Protein AF-A0AAE1B9M9-F1 (afdb_monomer_lite)

InterPro domains:
  IPR018247 EF-Hand 1, calcium-binding site [PS00018] (52-64)

Organism: NCBI:txid231223

Foldseek 3Di:
DDDDDDDDDDDDDPPPDPPPPDDDPPDDPDPPPDDDPVRVVVVLVVVCVQQPPPPPSDHDPVSVVVSVVVVVDPPDPDPDDDDD

Radius of gyration: 24.71 Å; chains: 1; bounding box: 74×50×45 Å

Structure (mmCIF, N/CA/C/O backbone):
data_AF-A0AAE1B9M9-F1
#
_entry.id   AF-A0AAE1B9M9-F1
#
loop_
_atom_site.group_PDB
_atom_site.id
_atom_site.type_symbol
_atom_site.label_atom_id
_atom_site.label_alt_id
_atom_site.label_comp_id
_atom_site.label_asym_id
_atom_site.label_entity_id
_atom_site.label_seq_id
_atom_site.pdbx_PDB_ins_code
_atom_site.Cartn_x
_atom_site.Cartn_y
_atom_site.Cartn_z
_atom_site.occupancy
_atom_site.B_iso_or_equiv
_atom_site.auth_seq_id
_atom_site.auth_comp_id
_atom_site.auth_asym_id
_atom_site.auth_atom_id
_atom_site.pdbx_PDB_model_num
ATOM 1 N N . MET A 1 1 ? -55.237 5.320 -12.611 1.00 43.03 1 MET A N 1
ATOM 2 C CA . MET A 1 1 ? -54.673 4.706 -11.390 1.00 43.03 1 MET A CA 1
ATOM 3 C C . MET A 1 1 ? -53.984 3.418 -11.800 1.00 43.03 1 MET A C 1
ATOM 5 O O . MET A 1 1 ? -54.674 2.473 -12.149 1.00 43.03 1 MET A O 1
ATOM 9 N N . SER A 1 2 ? -52.652 3.414 -11.867 1.00 46.53 2 SER A N 1
ATOM 10 C CA . SER A 1 2 ? -51.878 2.248 -12.304 1.00 46.53 2 SER A CA 1
ATOM 11 C C . SER A 1 2 ? -51.187 1.626 -11.095 1.00 46.53 2 SER A C 1
ATOM 13 O O . SER A 1 2 ? -50.403 2.291 -10.422 1.00 46.53 2 SER A O 1
ATOM 15 N N . LYS A 1 3 ? -51.531 0.372 -10.800 1.00 53.78 3 LYS A N 1
ATOM 16 C CA . LYS A 1 3 ? -50.844 -0.505 -9.851 1.00 53.78 3 LYS A CA 1
ATOM 17 C C . LYS A 1 3 ? -50.334 -1.697 -10.654 1.00 53.78 3 LYS A C 1
ATOM 19 O O . LYS A 1 3 ? -51.146 -2.502 -11.085 1.00 53.78 3 LYS A O 1
ATOM 24 N N . PHE A 1 4 ? -49.022 -1.822 -10.804 1.00 53.03 4 PHE A N 1
ATOM 25 C CA . PHE A 1 4 ? -48.358 -3.108 -11.004 1.00 53.03 4 PHE A CA 1
ATOM 26 C C . PHE A 1 4 ? -47.041 -3.067 -10.236 1.00 53.03 4 PHE A C 1
ATOM 28 O O . PHE A 1 4 ? -46.075 -2.424 -10.634 1.00 53.03 4 PHE A O 1
ATOM 35 N N . ILE A 1 5 ? -47.059 -3.721 -9.081 1.00 55.75 5 ILE A N 1
ATOM 36 C CA . ILE A 1 5 ? -45.867 -4.178 -8.380 1.00 55.75 5 ILE A CA 1
ATOM 37 C C . ILE A 1 5 ? -45.481 -5.488 -9.061 1.00 55.75 5 ILE A C 1
ATOM 39 O O . ILE A 1 5 ? -46.307 -6.391 -9.083 1.00 55.75 5 ILE A O 1
ATOM 43 N N . PHE A 1 6 ? -44.254 -5.604 -9.563 1.00 50.91 6 PHE A N 1
ATOM 44 C CA . PHE A 1 6 ? -43.537 -6.879 -9.622 1.00 50.91 6 PHE A CA 1
ATOM 45 C C . PHE A 1 6 ? -42.038 -6.608 -9.468 1.00 50.91 6 PHE A C 1
ATOM 47 O O . PHE A 1 6 ? -41.343 -6.226 -10.405 1.00 50.91 6 PHE A O 1
ATOM 54 N N . LEU A 1 7 ? -41.562 -6.801 -8.234 1.00 47.88 7 LEU A N 1
ATOM 55 C CA . LEU A 1 7 ? -40.214 -7.288 -7.961 1.00 47.88 7 LEU A CA 1
ATOM 56 C C . LEU A 1 7 ? -39.977 -8.538 -8.818 1.00 47.88 7 LEU A C 1
ATOM 58 O O . LEU A 1 7 ? -40.791 -9.454 -8.731 1.00 47.88 7 LEU A O 1
ATOM 62 N N . SER A 1 8 ? -38.869 -8.619 -9.558 1.00 47.91 8 SER A N 1
ATOM 63 C CA . SER A 1 8 ? -38.200 -9.899 -9.842 1.00 47.9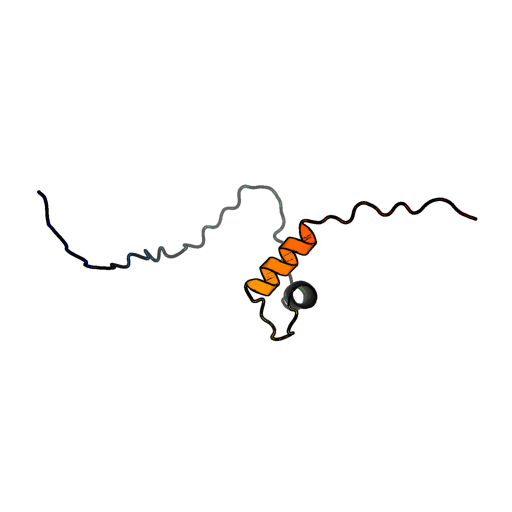1 8 SER A CA 1
ATOM 64 C C . SER A 1 8 ? -36.877 -9.705 -10.593 1.00 47.91 8 SER A C 1
ATOM 66 O O . SER A 1 8 ? -36.857 -9.064 -11.638 1.00 47.91 8 SER A O 1
ATOM 68 N N . LEU A 1 9 ? -35.823 -10.353 -10.075 1.00 52.38 9 LEU A N 1
ATOM 69 C CA . LEU A 1 9 ? -34.629 -10.854 -10.782 1.00 52.38 9 LEU A CA 1
ATOM 70 C C . LEU A 1 9 ? -33.737 -9.803 -11.470 1.00 52.38 9 LEU A C 1
ATOM 72 O O . LEU A 1 9 ? -34.001 -9.347 -12.573 1.00 52.38 9 LEU A O 1
ATOM 76 N N . ILE A 1 10 ? -32.602 -9.391 -10.894 1.00 56.22 10 ILE A N 1
ATOM 77 C CA . ILE A 1 10 ? -31.402 -10.220 -10.640 1.00 56.22 10 ILE A CA 1
ATOM 78 C C . ILE A 1 10 ? -31.239 -11.337 -11.679 1.00 56.22 10 ILE A C 1
ATOM 80 O O . ILE A 1 10 ? -31.543 -12.496 -11.429 1.00 56.22 10 ILE A O 1
ATOM 84 N N . GLN A 1 11 ? -30.706 -10.972 -12.837 1.00 54.00 11 GLN A N 1
ATOM 85 C CA . GLN A 1 11 ? -29.872 -11.842 -13.667 1.00 54.00 11 GLN A CA 1
ATOM 86 C C . GLN A 1 11 ? -28.698 -10.959 -14.107 1.00 54.00 11 GLN A C 1
ATOM 88 O O . GLN A 1 11 ? -28.806 -10.160 -15.031 1.00 54.00 11 GLN A O 1
ATOM 93 N N . GLN A 1 12 ? -27.641 -10.854 -13.298 1.00 56.12 12 GLN A N 1
ATOM 94 C CA . GLN A 1 12 ? -26.438 -11.669 -13.498 1.00 56.12 12 GLN A CA 1
ATOM 95 C C . GLN A 1 12 ? -26.149 -11.914 -14.985 1.00 56.12 12 GLN A C 1
ATOM 97 O O . GLN A 1 12 ? -26.355 -12.993 -15.526 1.00 56.12 12 GLN A O 1
ATOM 102 N N . LYS A 1 13 ? -25.623 -10.887 -15.648 1.00 51.84 13 LYS A N 1
ATOM 103 C CA . LYS A 1 13 ? -24.804 -11.062 -16.846 1.00 51.84 13 LYS A CA 1
ATOM 104 C C . LYS A 1 13 ? -23.493 -10.316 -16.642 1.00 51.84 13 LYS A C 1
ATOM 106 O O . LYS A 1 13 ? -23.189 -9.336 -17.312 1.00 51.84 13 LYS A O 1
ATOM 111 N N . ILE A 1 14 ? -22.711 -10.810 -15.680 1.00 50.31 14 ILE A N 1
ATOM 112 C CA . ILE A 1 14 ? -21.257 -10.660 -15.726 1.00 50.31 14 ILE A CA 1
ATOM 113 C C . ILE A 1 14 ? -20.844 -11.491 -16.936 1.00 50.31 14 ILE A C 1
ATOM 115 O O . ILE A 1 14 ? -20.650 -12.701 -16.856 1.00 50.31 14 ILE A O 1
ATOM 119 N N . VAL A 1 15 ? -20.837 -10.850 -18.101 1.00 53.09 15 VAL A N 1
ATOM 120 C CA . VAL A 1 15 ? -20.179 -11.397 -19.275 1.00 53.09 15 VAL A CA 1
ATOM 121 C C . VAL A 1 15 ? -18.700 -11.403 -18.917 1.00 53.09 15 VAL A C 1
ATOM 123 O O . VAL A 1 15 ? -18.013 -10.392 -19.027 1.00 53.09 15 VAL A O 1
ATOM 126 N N . LEU A 1 16 ? -18.245 -12.549 -18.414 1.00 51.69 16 LEU A N 1
ATOM 127 C CA . LEU A 1 16 ? -16.850 -12.953 -18.415 1.00 51.69 16 LEU A CA 1
ATOM 128 C C . LEU A 1 16 ? -16.423 -13.025 -19.883 1.00 51.69 16 LEU A C 1
ATOM 130 O O . LEU A 1 16 ? -16.473 -14.081 -20.512 1.00 51.69 16 LEU A O 1
ATOM 134 N N . THR A 1 17 ? -16.063 -11.884 -20.465 1.00 60.06 17 THR A N 1
ATOM 135 C CA . THR A 1 17 ? -15.218 -11.891 -21.649 1.00 60.06 17 THR A CA 1
ATOM 136 C C . THR A 1 17 ? -13.856 -12.405 -21.194 1.00 60.06 17 THR A C 1
ATOM 138 O O . THR A 1 17 ? -13.262 -11.828 -20.276 1.00 60.06 17 THR A O 1
ATOM 141 N N . PRO A 1 18 ? -13.330 -13.491 -21.784 1.00 48.75 18 PRO A N 1
ATOM 142 C CA . PRO A 1 18 ? -11.935 -13.817 -21.582 1.00 48.75 18 PRO A CA 1
ATOM 143 C C . PRO A 1 18 ? -11.148 -12.613 -22.098 1.00 48.75 18 PRO A C 1
ATOM 145 O O . PRO A 1 18 ? -11.258 -12.254 -23.271 1.00 48.75 18 PRO A O 1
ATOM 148 N N . ARG A 1 19 ? -10.397 -11.947 -21.212 1.00 49.41 19 ARG A N 1
ATOM 149 C CA . ARG A 1 19 ? -9.333 -11.027 -21.613 1.00 49.41 19 ARG A CA 1
ATOM 150 C C . ARG A 1 19 ? -8.320 -11.867 -22.382 1.00 49.41 19 ARG A C 1
ATOM 152 O O . ARG A 1 19 ? -7.371 -12.396 -21.817 1.00 49.41 19 ARG A O 1
ATOM 159 N N . SER A 1 20 ? -8.577 -12.028 -23.673 1.00 46.88 20 SER A N 1
ATOM 160 C CA . SER A 1 20 ? -7.577 -12.373 -24.659 1.00 46.88 20 SER A CA 1
ATOM 161 C C . SER A 1 20 ? -6.420 -11.411 -24.442 1.00 46.88 20 SER A C 1
ATOM 163 O O . SER A 1 20 ? -6.574 -10.199 -24.615 1.00 46.88 20 SER A O 1
ATOM 165 N N . CYS A 1 21 ? -5.295 -11.955 -23.995 1.00 45.16 21 CYS A N 1
ATOM 166 C CA . CYS A 1 21 ? -4.006 -11.299 -24.041 1.00 45.16 21 CYS A CA 1
ATOM 167 C C . CYS A 1 21 ? -3.810 -10.781 -25.472 1.00 45.16 21 CYS A C 1
ATOM 169 O O . CYS A 1 21 ? -3.614 -11.572 -26.391 1.00 45.16 21 CYS A O 1
ATOM 171 N N . LEU A 1 22 ? -3.948 -9.471 -25.669 1.00 54.03 22 LEU A N 1
ATOM 172 C CA . LEU A 1 22 ? -3.610 -8.808 -26.922 1.00 54.03 22 LEU A CA 1
ATOM 173 C C . LEU A 1 22 ? -2.162 -8.325 -26.805 1.00 54.03 22 LEU A C 1
ATOM 175 O O . LEU A 1 22 ? -1.890 -7.479 -25.950 1.00 54.03 22 LEU A O 1
ATOM 179 N N . PRO A 1 23 ? -1.234 -8.827 -27.633 1.00 67.75 23 PRO A N 1
ATOM 180 C CA . PRO A 1 23 ? 0.015 -8.142 -27.888 1.00 67.75 23 PRO A CA 1
ATOM 181 C C . PRO A 1 23 ? -0.231 -7.144 -29.026 1.00 67.75 23 PRO A C 1
ATOM 183 O O . PRO A 1 23 ? -0.613 -7.551 -30.113 1.00 67.75 23 PRO A O 1
ATOM 186 N N . ASP A 1 24 ? -0.094 -5.848 -28.756 1.00 53.19 24 ASP A N 1
ATOM 187 C CA . ASP A 1 24 ? 0.563 -4.874 -29.643 1.00 53.19 24 ASP A CA 1
ATOM 188 C C . ASP A 1 24 ? 0.449 -3.485 -29.007 1.00 53.19 24 ASP A C 1
ATOM 190 O O . ASP A 1 24 ? -0.497 -2.717 -29.203 1.00 53.19 24 ASP A O 1
ATOM 194 N N . ASP A 1 25 ? 1.452 -3.192 -28.186 1.00 55.00 25 ASP A N 1
ATOM 195 C CA . ASP A 1 25 ? 1.780 -1.853 -27.739 1.00 55.00 25 ASP A CA 1
ATOM 196 C C . ASP A 1 25 ? 2.388 -1.081 -28.924 1.00 55.00 25 ASP A C 1
ATOM 198 O O . ASP A 1 25 ? 3.508 -1.339 -29.367 1.00 55.00 25 ASP A O 1
ATOM 202 N N . LYS A 1 26 ? 1.624 -0.135 -29.473 1.00 59.94 26 LYS A N 1
ATOM 203 C CA . LYS A 1 26 ? 2.098 0.860 -30.449 1.00 59.94 26 LYS A CA 1
ATOM 204 C C . LYS A 1 26 ? 2.211 2.244 -29.804 1.00 59.94 26 LYS A C 1
ATOM 206 O O . LYS A 1 26 ? 1.883 3.245 -30.442 1.00 59.94 26 LYS A O 1
ATOM 211 N N . ARG A 1 27 ? 2.646 2.347 -28.544 1.00 58.88 27 ARG A N 1
ATOM 212 C CA . ARG A 1 27 ? 2.960 3.637 -27.918 1.00 58.88 27 ARG A CA 1
ATOM 213 C C . ARG A 1 27 ? 4.314 3.601 -27.222 1.00 58.88 27 ARG A C 1
ATOM 215 O O . ARG A 1 27 ? 4.416 3.474 -26.014 1.00 58.88 27 ARG A O 1
ATOM 222 N N . VAL A 1 28 ? 5.311 3.968 -28.032 1.00 55.72 28 VAL A 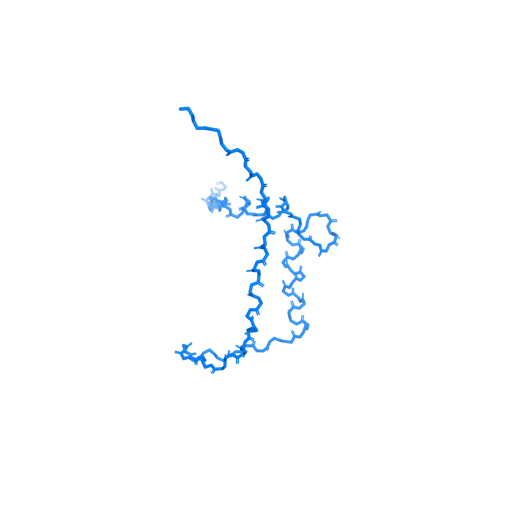N 1
ATOM 223 C CA . VAL A 1 28 ? 6.609 4.521 -27.616 1.00 55.72 28 VAL A CA 1
ATOM 224 C C . VAL A 1 28 ? 7.544 3.467 -27.024 1.00 55.72 28 VAL A C 1
ATOM 226 O O . VAL A 1 28 ? 7.125 2.569 -26.316 1.00 55.72 28 VAL A O 1
ATOM 229 N N . GLY A 1 29 ? 8.836 3.563 -27.341 1.00 54.00 29 GLY A N 1
ATOM 230 C CA . GLY A 1 29 ? 9.899 2.691 -26.838 1.00 54.00 29 GLY A CA 1
ATOM 231 C C . GLY A 1 29 ? 10.117 2.772 -25.322 1.00 54.00 29 GLY A C 1
ATOM 232 O O . GLY A 1 29 ? 11.212 3.097 -24.872 1.00 54.00 29 GLY A O 1
ATOM 233 N N . ALA A 1 30 ? 9.101 2.459 -24.526 1.00 60.53 30 ALA A N 1
ATOM 234 C CA . ALA A 1 30 ? 9.241 2.079 -23.141 1.00 60.53 30 ALA A CA 1
ATOM 235 C C . ALA A 1 30 ? 9.651 0.607 -23.136 1.00 60.53 30 ALA A C 1
ATOM 237 O O . ALA A 1 30 ? 8.837 -0.294 -23.320 1.00 60.53 30 ALA A O 1
ATOM 238 N N . ARG A 1 31 ? 10.946 0.346 -22.945 1.00 67.06 31 ARG A N 1
ATOM 239 C CA . ARG A 1 31 ? 11.374 -0.973 -22.475 1.00 67.06 31 ARG A CA 1
ATOM 240 C C . ARG A 1 31 ? 10.543 -1.272 -21.231 1.00 67.06 31 ARG A C 1
ATOM 242 O O . ARG A 1 31 ? 10.692 -0.556 -20.241 1.00 67.06 31 ARG A O 1
ATOM 249 N N . ALA A 1 32 ? 9.658 -2.265 -21.297 1.00 70.19 32 ALA A N 1
ATOM 250 C CA . ALA A 1 32 ? 8.939 -2.734 -20.124 1.00 70.19 32 ALA A CA 1
ATOM 251 C C . ALA A 1 32 ? 9.996 -3.066 -19.065 1.00 70.19 32 ALA A C 1
ATOM 253 O O . ALA A 1 32 ? 10.827 -3.954 -19.267 1.00 70.19 32 ALA A O 1
ATOM 254 N N . ARG A 1 33 ? 10.049 -2.269 -17.992 1.00 77.44 33 ARG A N 1
ATOM 255 C CA . ARG A 1 33 ? 10.949 -2.547 -16.877 1.00 77.44 33 ARG A CA 1
ATOM 256 C C . ARG A 1 33 ? 10.436 -3.818 -16.227 1.00 77.44 33 ARG A C 1
ATOM 258 O O . ARG A 1 33 ? 9.357 -3.827 -15.644 1.00 77.44 33 ARG A O 1
ATOM 265 N N . VAL A 1 34 ? 11.193 -4.894 -16.399 1.00 82.94 34 VAL A N 1
ATOM 266 C CA . VAL A 1 34 ? 10.966 -6.134 -15.670 1.00 82.94 34 VAL A CA 1
ATOM 267 C C . VAL A 1 34 ? 11.538 -5.910 -14.284 1.00 82.94 34 VAL A C 1
ATOM 269 O O . VAL A 1 34 ? 12.749 -5.761 -14.135 1.00 82.94 34 VAL A O 1
ATOM 272 N N . TYR A 1 35 ? 10.653 -5.822 -13.301 1.00 85.31 35 TYR A N 1
ATOM 273 C CA . TYR A 1 35 ? 11.032 -5.785 -11.900 1.00 85.31 35 TYR A CA 1
ATOM 274 C C . TYR A 1 35 ? 11.188 -7.217 -11.405 1.00 85.31 35 TYR A C 1
ATOM 276 O O . TYR A 1 35 ? 10.388 -8.094 -11.739 1.00 85.31 35 TYR A O 1
ATOM 284 N N . SER A 1 36 ? 12.230 -7.455 -10.621 1.00 92.69 36 SER A N 1
ATOM 285 C CA . SER A 1 36 ? 12.337 -8.682 -9.846 1.00 92.69 36 SER A CA 1
ATOM 286 C C . SER A 1 36 ? 11.238 -8.737 -8.784 1.00 92.69 36 SER A C 1
ATOM 288 O O . SER A 1 36 ? 10.710 -7.713 -8.349 1.00 92.69 36 SER A O 1
ATOM 290 N N . ASP A 1 37 ? 10.912 -9.947 -8.345 1.00 89.25 37 ASP A N 1
ATOM 291 C CA . ASP A 1 37 ? 9.931 -10.172 -7.281 1.00 89.25 37 ASP A CA 1
ATOM 292 C C . ASP A 1 37 ? 10.296 -9.426 -5.987 1.00 89.25 37 ASP A C 1
ATOM 294 O O . ASP A 1 37 ? 9.456 -8.789 -5.353 1.00 89.25 37 ASP A O 1
ATOM 298 N N . ASN A 1 38 ? 11.591 -9.400 -5.660 1.00 91.06 38 ASN A N 1
ATOM 299 C CA . ASN A 1 38 ? 12.121 -8.654 -4.523 1.00 91.06 38 ASN A CA 1
ATOM 300 C C . ASN A 1 38 ? 11.928 -7.137 -4.676 1.00 91.06 38 ASN A C 1
ATOM 302 O O . ASN A 1 38 ? 11.567 -6.461 -3.717 1.00 91.06 38 ASN A O 1
ATOM 306 N N . GLU A 1 39 ? 12.140 -6.590 -5.876 1.00 89.38 39 GLU A N 1
ATOM 307 C CA . GLU A 1 39 ? 11.869 -5.173 -6.126 1.00 89.38 39 GLU A CA 1
ATOM 308 C C . GLU A 1 39 ? 10.377 -4.889 -5.978 1.00 89.38 39 GLU A C 1
ATOM 310 O O . GLU A 1 39 ? 10.017 -4.002 -5.222 1.00 89.38 39 GLU A O 1
ATOM 315 N N . MET A 1 40 ? 9.489 -5.664 -6.601 1.00 88.31 40 MET A N 1
ATOM 316 C CA . MET A 1 40 ? 8.045 -5.454 -6.427 1.00 88.31 40 MET A CA 1
ATOM 317 C C . MET A 1 40 ? 7.630 -5.521 -4.953 1.00 88.31 40 MET A C 1
ATOM 319 O O . MET A 1 40 ? 6.883 -4.657 -4.495 1.00 88.31 40 MET A O 1
ATOM 323 N N . SER A 1 41 ? 8.185 -6.472 -4.200 1.00 90.44 41 SER A N 1
ATOM 324 C CA . SER A 1 41 ? 7.936 -6.615 -2.764 1.00 90.44 41 SER A CA 1
ATOM 325 C C . SER A 1 41 ? 8.338 -5.364 -1.986 1.00 90.44 41 SER A C 1
ATOM 327 O O . SER A 1 41 ? 7.545 -4.867 -1.202 1.00 90.44 41 SER A O 1
ATOM 329 N N . GLN A 1 42 ? 9.511 -4.781 -2.252 1.00 90.56 42 GLN A N 1
ATOM 330 C CA . GLN A 1 42 ? 9.960 -3.557 -1.570 1.00 90.56 42 GLN A CA 1
ATOM 331 C C . GLN A 1 42 ? 9.047 -2.356 -1.828 1.00 90.56 42 GLN A C 1
ATOM 333 O O . GLN A 1 42 ? 8.839 -1.531 -0.941 1.00 90.56 42 GLN A O 1
ATOM 338 N N . TRP A 1 43 ? 8.506 -2.239 -3.041 1.00 87.69 43 TRP A N 1
ATOM 339 C CA . TRP A 1 43 ? 7.595 -1.146 -3.381 1.00 87.69 43 TRP A CA 1
ATOM 340 C C . TRP A 1 43 ? 6.232 -1.324 -2.714 1.00 87.69 43 TRP A C 1
ATOM 342 O O . TRP A 1 43 ? 5.649 -0.344 -2.251 1.00 87.69 43 TRP A O 1
ATOM 352 N N . ILE A 1 44 ? 5.742 -2.563 -2.653 1.00 87.62 44 ILE A N 1
ATOM 353 C CA . ILE A 1 44 ? 4.500 -2.902 -1.953 1.00 87.62 44 ILE A CA 1
ATOM 354 C C . ILE A 1 44 ? 4.673 -2.671 -0.450 1.00 87.62 44 ILE A C 1
ATOM 356 O O . ILE A 1 44 ? 3.853 -1.976 0.139 1.00 87.62 44 ILE A O 1
ATOM 360 N N . GLU A 1 45 ? 5.766 -3.160 0.140 1.00 88.69 45 GLU A N 1
ATOM 361 C CA . GLU A 1 45 ? 6.113 -2.957 1.549 1.00 88.69 45 GLU A CA 1
ATOM 362 C C . GLU A 1 45 ? 6.115 -1.463 1.886 1.00 88.69 45 GLU A C 1
ATOM 364 O O . GLU A 1 45 ? 5.394 -1.034 2.778 1.00 88.69 45 GLU A O 1
ATOM 369 N N . ALA A 1 46 ? 6.837 -0.646 1.109 1.00 86.94 46 ALA A N 1
ATOM 370 C CA . ALA A 1 46 ? 6.924 0.796 1.331 1.00 86.94 46 ALA A CA 1
ATOM 371 C C . ALA A 1 46 ? 5.559 1.503 1.249 1.00 86.94 46 ALA A C 1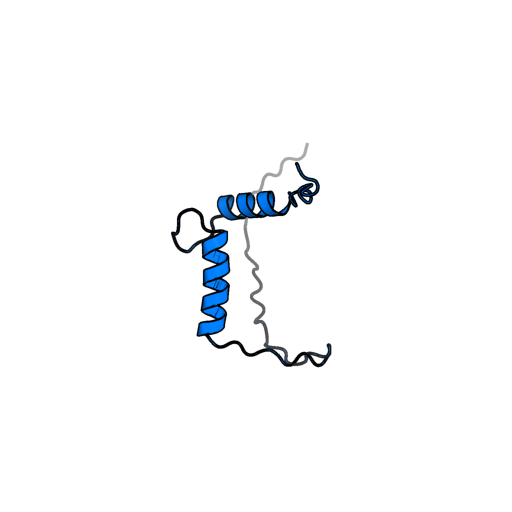
ATOM 373 O O . ALA A 1 46 ? 5.304 2.455 1.995 1.00 86.94 46 ALA A O 1
ATOM 374 N N . ALA A 1 47 ? 4.683 1.055 0.347 1.00 85.19 47 ALA A N 1
ATOM 375 C CA . ALA A 1 47 ? 3.327 1.580 0.240 1.00 85.19 47 ALA A CA 1
ATOM 376 C C . ALA A 1 47 ? 2.484 1.194 1.464 1.00 85.19 47 ALA A C 1
ATOM 378 O O . ALA A 1 47 ? 1.853 2.069 2.058 1.00 85.19 47 ALA A O 1
ATOM 379 N N . LEU A 1 48 ? 2.535 -0.076 1.874 1.00 86.56 48 LEU A N 1
ATOM 380 C CA . LEU A 1 48 ? 1.816 -0.584 3.040 1.00 86.56 48 LEU A CA 1
ATOM 381 C C . LEU A 1 48 ? 2.287 0.101 4.324 1.00 86.56 48 LEU A C 1
ATOM 383 O O . LEU A 1 48 ? 1.460 0.678 5.011 1.00 86.56 48 LEU A O 1
ATOM 387 N N . THR A 1 49 ? 3.597 0.199 4.587 1.00 85.19 49 THR A N 1
ATOM 388 C CA . THR A 1 49 ? 4.120 0.844 5.815 1.00 85.19 49 THR A CA 1
ATOM 389 C C . THR A 1 49 ? 3.660 2.299 5.973 1.00 85.19 49 THR A C 1
ATOM 391 O O . THR A 1 49 ? 3.675 2.858 7.068 1.00 85.19 49 THR A O 1
ATOM 394 N N . THR A 1 50 ? 3.313 2.956 4.865 1.00 82.25 50 THR A N 1
ATOM 395 C CA . THR A 1 50 ? 2.908 4.364 4.866 1.00 82.25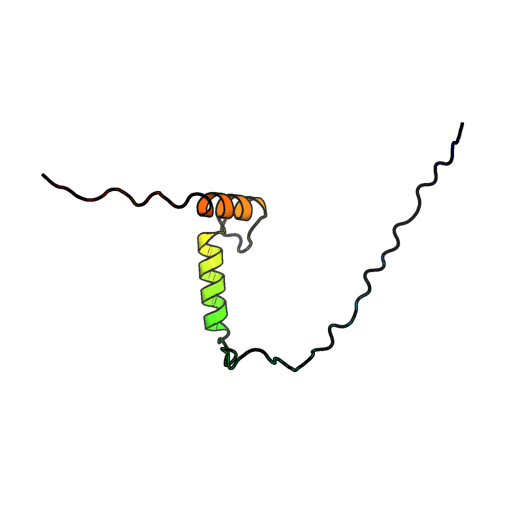 50 THR A CA 1
ATOM 396 C C . THR A 1 50 ? 1.398 4.548 5.045 1.00 82.25 50 THR A C 1
ATOM 398 O O . THR A 1 50 ? 0.971 5.607 5.520 1.00 82.25 50 THR A O 1
ATOM 401 N N . GLU A 1 51 ? 0.593 3.577 4.612 1.00 84.38 51 GLU A N 1
ATOM 402 C CA . GLU A 1 51 ? -0.867 3.698 4.502 1.00 84.38 51 GLU A CA 1
ATOM 403 C C . GLU A 1 51 ? -1.632 2.793 5.476 1.00 84.38 51 GLU A C 1
ATOM 405 O O . GLU A 1 51 ? -2.677 3.219 5.965 1.00 84.38 51 GLU A O 1
ATOM 410 N N . ASP A 1 52 ? -1.097 1.613 5.783 1.00 88.31 52 ASP A N 1
ATOM 411 C CA . ASP A 1 52 ? -1.609 0.680 6.785 1.00 88.31 52 ASP A CA 1
ATOM 412 C C . ASP A 1 52 ? -1.301 1.228 8.193 1.00 88.31 52 ASP A C 1
ATOM 414 O O . ASP A 1 52 ? -0.146 1.490 8.547 1.00 88.31 52 ASP A O 1
ATOM 418 N N . GLN A 1 53 ? -2.344 1.487 8.985 1.00 85.50 53 GLN A N 1
ATOM 419 C CA . GLN A 1 53 ? -2.209 2.051 10.331 1.00 85.50 53 GLN A CA 1
ATOM 420 C C . GLN A 1 53 ? -2.246 0.975 11.410 1.00 85.50 53 GLN A C 1
ATOM 422 O O . GLN A 1 53 ? -1.724 1.195 12.510 1.00 85.50 53 GLN A O 1
ATOM 427 N N . ASN A 1 54 ? -2.885 -0.159 11.126 1.00 89.12 54 ASN A N 1
ATOM 428 C CA . ASN A 1 54 ? -3.069 -1.248 12.076 1.00 89.12 54 ASN A CA 1
ATOM 429 C C . ASN A 1 54 ? -2.024 -2.374 11.902 1.00 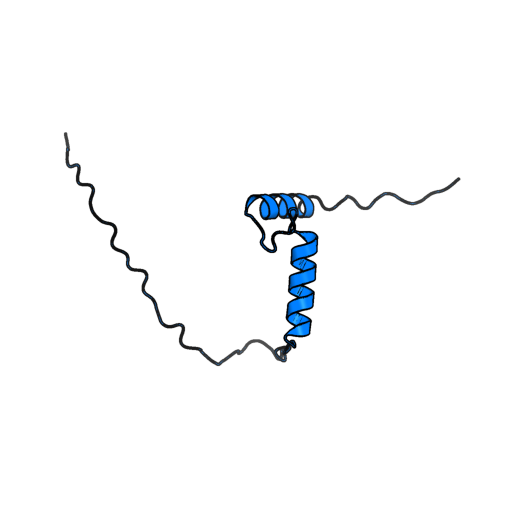89.12 54 ASN A C 1
ATOM 431 O O . ASN A 1 54 ? -1.894 -3.215 12.794 1.00 89.12 54 ASN A O 1
ATOM 435 N N . ASN A 1 55 ? -1.219 -2.315 10.836 1.00 85.56 55 ASN A N 1
ATOM 436 C CA . ASN A 1 55 ? -0.201 -3.284 10.432 1.00 85.56 55 ASN A CA 1
ATOM 437 C C . ASN A 1 55 ? -0.755 -4.706 10.275 1.00 85.56 55 ASN A C 1
ATOM 439 O O . ASN A 1 55 ? -0.081 -5.681 10.625 1.00 85.56 55 ASN A O 1
ATOM 443 N N . ASP A 1 56 ? -1.991 -4.838 9.794 1.00 90.00 56 ASP A N 1
ATOM 444 C CA . ASP A 1 56 ? -2.591 -6.138 9.495 1.00 90.00 56 ASP A CA 1
ATOM 445 C C . ASP A 1 56 ? -2.212 -6.667 8.097 1.00 90.00 56 ASP A C 1
ATOM 447 O O . ASP A 1 56 ? -2.511 -7.822 7.768 1.00 90.00 56 ASP A O 1
ATOM 451 N N . GLY A 1 57 ? -1.487 -5.859 7.311 1.00 86.25 57 GLY A N 1
ATOM 452 C CA . GLY A 1 57 ? -1.026 -6.191 5.966 1.00 86.25 57 GLY A CA 1
ATOM 453 C C . GLY A 1 57 ? -2.061 -5.909 4.877 1.00 86.25 57 GLY A C 1
ATOM 454 O O . GLY A 1 57 ? -1.828 -6.242 3.710 1.00 86.25 57 GLY A O 1
ATOM 455 N N . TYR A 1 58 ? -3.189 -5.300 5.231 1.00 87.00 58 TYR A N 1
ATOM 456 C CA . TYR A 1 58 ? -4.226 -4.839 4.326 1.00 87.00 58 TYR A CA 1
ATOM 457 C C . TYR A 1 58 ? -4.410 -3.326 4.474 1.00 87.00 58 TYR A C 1
ATOM 459 O O . TYR A 1 58 ? -3.952 -2.699 5.416 1.00 87.00 58 TYR A O 1
ATOM 467 N N . ILE A 1 59 ? -5.050 -2.714 3.477 1.00 88.81 59 ILE A N 1
ATOM 468 C CA . ILE A 1 59 ? -5.470 -1.314 3.563 1.00 88.81 59 ILE A CA 1
ATOM 469 C C . ILE A 1 59 ? -6.989 -1.315 3.569 1.00 88.81 59 ILE A C 1
ATOM 471 O O . ILE A 1 59 ? -7.632 -1.588 2.546 1.00 88.81 59 ILE A O 1
ATOM 475 N N . GLU A 1 60 ? -7.572 -1.004 4.717 1.00 90.38 60 GLU A N 1
ATOM 476 C CA . GLU A 1 60 ? -9.007 -0.838 4.843 1.00 90.38 60 GLU A CA 1
ATOM 477 C C . GLU A 1 60 ? -9.474 0.482 4.210 1.00 90.38 60 GLU A C 1
ATOM 479 O O . GLU A 1 60 ? -8.737 1.457 4.030 1.00 90.38 60 GLU A O 1
ATOM 484 N N . TYR A 1 61 ? -10.760 0.544 3.857 1.00 86.19 61 TYR A N 1
ATOM 485 C CA . TYR A 1 61 ? -11.325 1.709 3.168 1.00 86.19 61 TYR A CA 1
ATOM 486 C C . TYR A 1 61 ? -11.151 3.016 3.959 1.00 86.19 61 TYR A C 1
ATOM 488 O O . TYR A 1 61 ? -10.921 4.078 3.377 1.00 86.19 61 TYR A O 1
ATOM 496 N N . TRP A 1 62 ? -11.255 2.958 5.287 1.00 88.62 62 TRP A N 1
ATOM 497 C CA . TRP A 1 62 ? -11.086 4.140 6.130 1.00 88.62 62 TRP A CA 1
ATOM 498 C C . TRP A 1 62 ? -9.621 4.599 6.189 1.00 88.62 62 TRP A C 1
ATOM 500 O O . TRP A 1 62 ? -9.377 5.807 6.158 1.00 88.62 62 TRP A O 1
ATOM 510 N N . GLU A 1 63 ? -8.660 3.672 6.178 1.00 87.12 63 GLU A N 1
ATOM 511 C CA . GLU A 1 63 ? -7.221 3.966 6.124 1.00 87.12 63 GLU A CA 1
ATOM 512 C C . GLU A 1 63 ? -6.862 4.654 4.811 1.00 87.12 63 GLU A C 1
ATOM 514 O O . GLU A 1 63 ? -6.237 5.719 4.802 1.00 87.12 63 GLU A O 1
ATOM 519 N N . PHE A 1 64 ? -7.382 4.131 3.700 1.00 86.69 64 PHE A N 1
ATOM 520 C CA . PHE A 1 64 ? -7.233 4.751 2.389 1.00 86.69 64 PHE A CA 1
ATOM 521 C C . PHE A 1 64 ? -7.777 6.188 2.367 1.00 86.69 64 PHE A C 1
ATOM 523 O O . PHE A 1 64 ? -7.111 7.115 1.896 1.00 86.69 64 PHE A O 1
ATOM 530 N N . MET A 1 65 ? -8.979 6.413 2.904 1.00 87.88 65 MET A N 1
ATOM 531 C CA . MET A 1 65 ? -9.585 7.749 2.940 1.00 87.88 65 MET A CA 1
ATOM 532 C C . MET A 1 65 ? -8.797 8.726 3.824 1.00 87.88 65 MET A C 1
ATOM 534 O O . MET A 1 65 ? -8.658 9.907 3.476 1.00 87.88 65 MET A O 1
ATOM 538 N N . ALA A 1 66 ? -8.233 8.245 4.933 1.00 85.56 66 ALA A N 1
ATOM 539 C CA . ALA A 1 66 ? -7.343 9.027 5.782 1.00 85.56 66 ALA A CA 1
ATOM 540 C C . ALA A 1 66 ? -6.044 9.402 5.042 1.00 85.56 66 ALA A C 1
ATOM 542 O O . ALA A 1 66 ? -5.649 10.575 5.034 1.00 85.56 66 ALA A O 1
ATOM 543 N N . ALA A 1 67 ? -5.427 8.449 4.338 1.00 85.44 67 ALA A N 1
ATOM 544 C CA . ALA A 1 67 ? -4.228 8.672 3.532 1.00 85.44 67 ALA A CA 1
ATOM 545 C C . ALA A 1 67 ? -4.466 9.684 2.394 1.00 85.44 67 ALA A C 1
ATOM 547 O O . ALA A 1 67 ? -3.658 10.593 2.177 1.00 85.44 67 ALA A O 1
ATOM 548 N N . GLN A 1 68 ? -5.608 9.602 1.704 1.00 85.38 68 GLN A N 1
ATOM 549 C CA . GLN A 1 68 ? -5.987 10.560 0.656 1.00 85.38 68 GLN A CA 1
ATOM 550 C C . GLN A 1 68 ? -6.204 11.973 1.208 1.00 85.38 68 GLN A C 1
ATOM 552 O O . GLN A 1 68 ? -5.792 12.959 0.591 1.00 85.38 68 GLN A O 1
ATOM 557 N N . SER A 1 69 ? -6.804 12.084 2.394 1.00 82.50 69 SER A N 1
ATOM 558 C CA . SER A 1 69 ? -7.015 13.371 3.067 1.00 82.50 69 SER A CA 1
ATOM 559 C C . SER A 1 69 ? -5.686 14.039 3.440 1.00 82.50 69 SER A C 1
ATOM 561 O O . SER A 1 69 ? -5.526 15.242 3.235 1.00 82.50 69 SER A O 1
ATOM 563 N N . LYS A 1 70 ? -4.692 13.252 3.878 1.00 79.81 70 LYS A N 1
ATOM 564 C CA . LYS A 1 70 ? -3.323 13.724 4.148 1.00 79.81 70 LYS A CA 1
ATOM 565 C C . LYS A 1 70 ? -2.627 14.254 2.890 1.00 79.81 70 LYS A C 1
ATOM 567 O O . LYS A 1 70 ? -1.950 15.272 2.953 1.00 79.81 70 LYS A O 1
ATOM 572 N N . ARG A 1 71 ? -2.818 13.603 1.737 1.00 76.31 71 ARG A N 1
ATOM 573 C CA . ARG A 1 71 ? -2.219 14.020 0.450 1.00 76.31 71 ARG A CA 1
ATOM 574 C C . ARG A 1 71 ? -2.873 15.264 -0.151 1.00 76.31 71 ARG A C 1
ATOM 576 O O . ARG A 1 71 ? -2.220 16.009 -0.875 1.00 76.31 71 ARG A O 1
ATOM 583 N N . ARG A 1 72 ? -4.153 15.499 0.148 1.00 71.50 72 ARG A N 1
ATOM 584 C CA . ARG A 1 72 ? -4.901 16.681 -0.312 1.00 71.50 72 ARG A CA 1
ATOM 585 C C . ARG A 1 72 ? -4.529 17.973 0.406 1.00 71.50 72 ARG A C 1
ATOM 587 O O . ARG A 1 72 ? -4.830 19.039 -0.121 1.00 71.50 72 ARG A O 1
ATOM 594 N N . HIS A 1 73 ? -3.857 17.887 1.550 1.00 59.12 73 HIS A N 1
ATOM 595 C CA . HIS A 1 73 ? -3.181 19.019 2.168 1.00 59.12 73 HIS A CA 1
ATOM 596 C C . HIS A 1 73 ? -1.688 18.956 1.830 1.00 59.12 73 HIS A C 1
ATOM 598 O O . HIS A 1 73 ? -0.909 18.440 2.636 1.00 59.12 73 HIS A O 1
ATOM 604 N N . PRO A 1 74 ? -1.246 19.478 0.666 1.00 57.66 74 PRO A N 1
ATOM 605 C CA . PRO A 1 74 ? 0.151 19.848 0.540 1.00 57.66 74 PRO A CA 1
ATOM 606 C C . PRO A 1 74 ? 0.424 20.823 1.683 1.00 57.66 74 PRO A C 1
ATOM 608 O O . PRO A 1 74 ? -0.245 21.853 1.799 1.00 57.66 74 PRO A O 1
ATOM 611 N N . GLN A 1 75 ? 1.340 20.456 2.580 1.00 57.78 75 GLN A N 1
ATOM 612 C CA . GLN A 1 75 ? 1.844 21.404 3.561 1.00 57.78 75 GLN A CA 1
ATOM 613 C C . GLN A 1 75 ? 2.257 22.658 2.778 1.00 57.78 75 GLN A C 1
ATOM 615 O O . GLN A 1 75 ? 2.987 22.518 1.789 1.00 57.78 75 GLN A O 1
ATOM 620 N N . PRO A 1 76 ? 1.771 23.860 3.136 1.00 61.69 76 PRO A N 1
ATOM 621 C CA . PRO A 1 76 ? 2.347 25.066 2.568 1.00 61.69 76 PRO A CA 1
ATOM 622 C C . PRO A 1 76 ? 3.858 25.005 2.832 1.00 61.69 76 PRO A C 1
ATOM 624 O O . PRO A 1 76 ? 4.242 24.584 3.930 1.00 61.69 76 PRO A O 1
ATOM 627 N N . PRO A 1 77 ? 4.715 25.339 1.848 1.00 59.34 77 PRO A N 1
ATOM 628 C CA . PRO A 1 77 ? 6.154 25.357 2.060 1.00 59.34 77 PRO A CA 1
ATOM 629 C C . PRO A 1 77 ? 6.428 26.179 3.319 1.00 59.34 77 PRO A C 1
ATOM 631 O O . PRO A 1 77 ? 6.028 27.340 3.412 1.00 59.34 77 PRO A O 1
ATOM 634 N N . GLY A 1 78 ? 7.002 25.525 4.329 1.00 53.47 78 GLY A N 1
ATOM 635 C CA . GLY A 1 78 ? 7.338 26.164 5.587 1.00 53.47 78 GLY A CA 1
ATOM 636 C C . GLY A 1 78 ? 8.266 27.336 5.307 1.00 53.47 78 GLY A C 1
ATOM 637 O O . GLY A 1 78 ? 9.314 27.163 4.691 1.00 53.47 78 GLY A O 1
ATOM 638 N N . ASN A 1 79 ? 7.857 28.521 5.751 1.00 59.00 79 ASN A N 1
ATOM 639 C CA . ASN A 1 79 ? 8.694 29.710 5.799 1.00 59.00 79 ASN A CA 1
ATOM 640 C C . ASN A 1 79 ? 9.840 29.453 6.789 1.00 59.00 79 ASN A C 1
ATOM 642 O O . ASN A 1 79 ? 9.711 29.727 7.981 1.00 59.00 79 ASN A O 1
ATOM 646 N N . GLY A 1 80 ? 10.935 28.876 6.311 1.00 67.06 80 GLY A N 1
ATOM 647 C CA . GLY A 1 80 ? 12.227 28.908 6.977 1.00 67.06 80 GLY A CA 1
ATOM 648 C C . GLY A 1 80 ? 13.131 29.815 6.164 1.00 67.06 80 GLY A C 1
ATOM 649 O O . GLY A 1 80 ? 13.480 29.417 5.065 1.00 67.06 80 GLY A O 1
ATOM 650 N N . ASP A 1 81 ? 13.366 31.030 6.672 1.00 56.47 81 ASP A N 1
ATOM 651 C CA . ASP A 1 81 ? 14.519 31.931 6.455 1.00 56.47 81 ASP A CA 1
ATOM 652 C C . ASP A 1 81 ? 14.099 33.307 7.020 1.00 56.47 81 ASP A C 1
ATOM 654 O O . ASP A 1 81 ? 13.317 34.033 6.412 1.00 56.47 81 ASP A O 1
ATOM 658 N N . THR A 1 82 ? 14.464 33.729 8.234 1.00 58.28 82 THR A N 1
ATOM 659 C CA . THR A 1 82 ? 15.767 34.327 8.599 1.00 58.28 82 THR A CA 1
ATOM 660 C C . THR A 1 82 ? 15.689 34.616 10.116 1.00 58.28 82 THR A C 1
ATOM 662 O O . THR A 1 82 ? 14.731 35.246 10.552 1.00 58.28 82 THR A O 1
ATOM 665 N N . ALA A 1 83 ? 16.425 33.897 10.967 1.00 57.16 83 ALA A N 1
ATOM 666 C CA . ALA A 1 83 ? 17.715 34.255 11.585 1.00 57.16 83 ALA A CA 1
ATOM 667 C C . ALA A 1 83 ? 17.661 35.352 12.681 1.00 57.16 83 ALA A C 1
ATOM 669 O O . ALA A 1 83 ? 17.183 36.449 12.427 1.00 57.16 83 ALA A O 1
ATOM 670 N N . VAL A 1 84 ? 18.178 34.958 13.860 1.00 59.56 84 VAL A N 1
ATOM 671 C CA . VAL A 1 84 ? 18.869 35.684 14.960 1.00 59.56 84 VAL A CA 1
ATOM 672 C C . VAL A 1 84 ? 18.557 37.164 15.189 1.00 59.56 84 VAL A C 1
ATOM 674 O O . VAL A 1 84 ? 18.886 37.989 14.313 1.00 59.56 84 VAL A O 1
#

Sequence (84 aa):
MSKFIFLSLIQQKIVLTPRSCLPDDKRVGARARVYSDNEMSQWIEAALTTEDQNNDGYIEYWEFMAAQSKRRHPQPPGNGDTAV

pLDDT: mean 70.04, std 16.2, range [43.03, 92.69]

Secondary structure (DSSP, 8-state):
----------------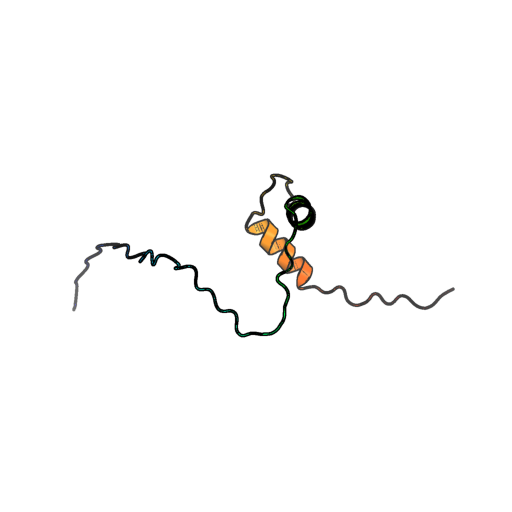----------S---------HHHHHHHHHHHHHHH-SS-SSS--HHHHHHHHHHHHSPPPPP------